Protein AF-A0A7Y2HMX4-F1 (afdb_monomer_lite)

Structure (mmCIF, N/CA/C/O backbone):
data_AF-A0A7Y2HMX4-F1
#
_entry.id   AF-A0A7Y2HMX4-F1
#
loop_
_atom_site.group_PDB
_atom_site.id
_atom_site.type_symbol
_atom_site.label_atom_id
_atom_site.label_alt_id
_atom_site.label_comp_id
_atom_site.label_asym_id
_atom_site.label_entity_id
_atom_site.label_seq_id
_atom_site.pdbx_PDB_ins_code
_atom_site.Cartn_x
_atom_site.Cartn_y
_atom_site.Cartn_z
_atom_site.occupancy
_atom_site.B_iso_or_equiv
_atom_site.auth_seq_id
_atom_site.auth_comp_id
_atom_site.auth_asym_id
_atom_site.auth_atom_id
_atom_site.pdbx_PDB_model_num
ATOM 1 N N . GLY A 1 1 ? 20.152 9.746 19.770 1.00 46.03 1 GLY A N 1
ATOM 2 C CA . GLY A 1 1 ? 19.281 8.675 19.262 1.00 46.03 1 GLY A CA 1
ATOM 3 C C . GLY A 1 1 ? 19.264 8.779 17.762 1.00 46.03 1 GLY A C 1
ATOM 4 O O . GLY A 1 1 ? 18.713 9.744 17.255 1.00 46.03 1 GLY A O 1
ATOM 5 N N . GLN A 1 2 ? 19.972 7.892 17.069 1.00 39.41 2 GLN A N 1
ATOM 6 C CA . GLN A 1 2 ? 19.982 7.895 15.609 1.00 39.41 2 GLN A CA 1
ATOM 7 C C . GLN A 1 2 ? 18.633 7.378 15.112 1.00 39.41 2 GLN A C 1
ATOM 9 O O . GLN A 1 2 ? 18.209 6.291 15.498 1.00 39.41 2 GLN A O 1
ATOM 14 N N . VAL A 1 3 ? 17.958 8.176 14.288 1.00 50.69 3 VAL A N 1
ATOM 15 C CA . VAL A 1 3 ? 16.824 7.715 13.486 1.00 50.69 3 VAL A CA 1
ATOM 16 C C . VAL A 1 3 ? 17.406 6.719 12.487 1.00 50.69 3 VAL A C 1
ATOM 18 O O . VAL A 1 3 ? 18.310 7.077 11.731 1.00 50.69 3 VAL A O 1
ATOM 21 N N . ALA A 1 4 ? 16.974 5.458 12.546 1.00 55.00 4 ALA A N 1
ATOM 22 C CA . ALA A 1 4 ? 17.365 4.476 11.543 1.00 55.00 4 ALA A CA 1
ATOM 23 C C . ALA A 1 4 ? 16.923 4.995 10.164 1.00 55.00 4 ALA A C 1
ATOM 25 O O . ALA A 1 4 ? 15.804 5.508 10.061 1.00 55.00 4 ALA A O 1
ATOM 26 N N . PRO A 1 5 ? 17.774 4.920 9.127 1.00 55.16 5 PRO A N 1
ATOM 27 C CA . PRO A 1 5 ? 17.355 5.302 7.790 1.00 55.16 5 PRO A CA 1
ATOM 28 C C . PRO A 1 5 ? 16.135 4.463 7.403 1.00 55.16 5 PRO A C 1
ATOM 30 O O . PRO A 1 5 ? 16.139 3.242 7.579 1.00 55.16 5 PRO A O 1
ATOM 33 N N . ALA A 1 6 ? 15.079 5.134 6.938 1.00 61.72 6 ALA A N 1
ATOM 34 C CA . ALA A 1 6 ? 13.996 4.450 6.254 1.00 61.72 6 ALA A CA 1
ATOM 35 C C . ALA A 1 6 ? 14.587 3.760 5.012 1.00 61.72 6 ALA A C 1
ATOM 37 O O . ALA A 1 6 ? 15.599 4.209 4.467 1.00 61.72 6 ALA A O 1
ATOM 38 N N . HIS A 1 7 ? 14.018 2.616 4.648 1.00 73.75 7 HIS A N 1
ATOM 39 C CA . HIS A 1 7 ? 14.280 1.985 3.365 1.00 73.75 7 HIS A CA 1
ATOM 40 C C . HIS A 1 7 ? 12.947 1.481 2.829 1.00 73.75 7 HIS A C 1
ATOM 42 O O . HIS A 1 7 ? 12.283 0.672 3.483 1.00 73.75 7 HIS A O 1
ATOM 48 N N . SER A 1 8 ? 12.575 1.940 1.639 1.00 77.69 8 SER A N 1
ATOM 49 C CA . SER A 1 8 ? 11.427 1.438 0.887 1.00 77.69 8 SER A CA 1
ATOM 50 C C . SER A 1 8 ? 11.775 1.330 -0.595 1.00 77.69 8 SER A C 1
ATOM 52 O O . SER A 1 8 ? 12.491 2.170 -1.141 1.00 77.69 8 SER A O 1
ATOM 54 N N . VAL A 1 9 ? 11.217 0.323 -1.272 1.00 77.81 9 VAL A N 1
ATOM 55 C CA . VAL A 1 9 ? 11.253 0.219 -2.742 1.00 77.81 9 VAL A CA 1
ATOM 56 C C . VAL A 1 9 ? 10.538 1.401 -3.415 1.00 77.81 9 VAL A C 1
ATOM 58 O O . VAL A 1 9 ? 10.828 1.745 -4.559 1.00 77.81 9 VAL A O 1
ATOM 61 N N . SER A 1 10 ? 9.612 2.049 -2.703 1.00 71.38 10 SER A N 1
ATOM 62 C CA . SER A 1 10 ? 8.938 3.273 -3.127 1.00 71.38 10 SER A CA 1
ATOM 63 C C . SER A 1 10 ? 9.675 4.486 -2.567 1.00 71.38 10 SER A C 1
ATOM 65 O O . SER A 1 10 ? 9.626 4.767 -1.371 1.00 71.38 10 SER A O 1
ATOM 67 N N . ALA A 1 11 ? 10.312 5.256 -3.450 1.00 73.56 11 ALA A N 1
ATOM 68 C CA . ALA A 1 11 ? 11.020 6.471 -3.052 1.00 73.56 11 ALA A CA 1
ATOM 69 C C . ALA A 1 11 ? 10.094 7.502 -2.375 1.00 73.56 11 ALA A C 1
ATOM 71 O O . ALA A 1 11 ? 10.541 8.247 -1.507 1.00 73.56 11 ALA A O 1
ATOM 72 N N . GLY A 1 12 ? 8.804 7.542 -2.734 1.00 71.94 12 GLY A N 1
ATOM 73 C CA . GLY A 1 12 ? 7.817 8.422 -2.107 1.00 71.94 12 GLY A CA 1
ATOM 74 C C . GLY A 1 12 ? 7.418 8.026 -0.683 1.00 71.94 12 GLY A C 1
ATOM 75 O O . GLY A 1 12 ? 6.851 8.857 0.026 1.00 71.94 12 GLY A O 1
ATOM 76 N N . LEU A 1 13 ? 7.719 6.798 -0.248 1.00 77.38 13 LEU A N 1
ATOM 77 C CA . LEU A 1 13 ? 7.487 6.314 1.119 1.00 77.38 13 LEU A CA 1
ATOM 78 C C . LEU A 1 13 ? 8.782 6.154 1.925 1.00 77.38 13 LEU A C 1
ATOM 80 O O . LEU A 1 13 ? 8.726 5.814 3.107 1.00 77.38 13 LEU A O 1
ATOM 84 N N . ASP A 1 14 ? 9.936 6.446 1.324 1.00 81.56 14 ASP A N 1
ATOM 85 C CA . ASP A 1 14 ? 11.248 6.381 1.965 1.00 81.56 14 ASP A CA 1
ATOM 86 C C . ASP A 1 14 ? 11.526 7.622 2.837 1.00 81.56 14 ASP A C 1
ATOM 88 O O . ASP A 1 14 ? 12.493 8.366 2.661 1.00 81.56 14 A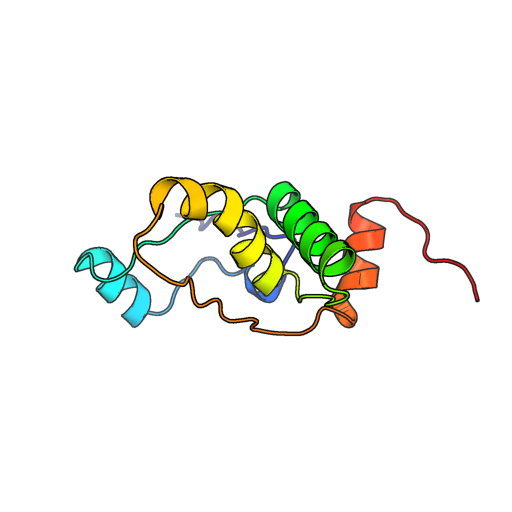SP A O 1
ATOM 92 N N . TYR A 1 15 ? 10.607 7.901 3.764 1.00 78.88 15 TYR A N 1
ATOM 93 C CA . TYR A 1 15 ? 10.660 9.050 4.659 1.00 78.88 15 TYR A CA 1
ATOM 94 C C . TYR A 1 15 ? 10.346 8.617 6.100 1.00 78.88 15 TYR A C 1
ATOM 96 O O . TYR A 1 15 ? 9.305 8.011 6.346 1.00 78.88 15 TYR A O 1
ATOM 104 N N . PRO A 1 16 ? 11.204 8.938 7.090 1.00 78.56 16 PRO A N 1
ATOM 105 C CA . PRO A 1 16 ? 11.048 8.435 8.457 1.00 78.56 16 PRO A CA 1
ATOM 106 C C . PRO A 1 16 ? 9.929 9.127 9.260 1.00 78.56 16 PRO A C 1
ATOM 108 O O . PRO A 1 16 ? 9.698 8.767 10.413 1.00 78.56 16 PRO A O 1
ATOM 111 N N . GLY A 1 17 ? 9.272 10.147 8.699 1.00 86.25 17 GLY A N 1
ATOM 112 C CA . GLY A 1 17 ? 8.233 10.931 9.369 1.00 86.25 17 GLY A CA 1
ATOM 113 C C . GLY A 1 17 ? 6.837 10.749 8.771 1.00 86.25 17 GLY A C 1
ATOM 114 O O . GLY A 1 17 ? 6.652 10.191 7.697 1.00 86.25 17 GLY A O 1
ATOM 115 N N . VAL A 1 18 ? 5.832 11.282 9.463 1.00 90.81 18 VAL A N 1
ATOM 116 C CA . VAL A 1 18 ? 4.451 11.384 8.977 1.00 90.81 18 VAL A CA 1
ATOM 117 C C . VAL A 1 18 ? 3.889 12.745 9.389 1.00 90.81 18 VAL A C 1
ATOM 119 O O . VAL A 1 18 ? 4.300 13.299 10.410 1.00 90.81 18 VAL A O 1
ATOM 122 N N . GLY A 1 19 ? 2.981 13.318 8.596 1.00 93.94 19 GLY A N 1
ATOM 123 C CA . GLY A 1 19 ? 2.380 14.618 8.907 1.00 93.94 19 GLY A CA 1
ATOM 124 C C . GLY A 1 19 ? 1.665 14.628 10.272 1.00 93.94 19 GLY A C 1
ATOM 125 O O . GLY A 1 19 ? 1.089 13.611 10.669 1.00 93.94 19 GLY A O 1
ATOM 126 N N . PRO A 1 20 ? 1.648 15.763 10.997 1.00 94.56 20 PRO A N 1
ATOM 127 C CA . PRO A 1 20 ? 1.083 15.838 12.349 1.00 94.56 20 PRO A CA 1
ATOM 128 C C . PRO A 1 20 ? -0.412 15.491 12.400 1.00 94.56 20 PRO A C 1
ATOM 130 O O . PRO A 1 20 ? -0.869 14.877 13.362 1.00 94.56 20 PRO A O 1
ATOM 133 N N . GLU A 1 21 ? -1.166 15.808 11.345 1.00 97.31 21 GLU A N 1
ATOM 134 C CA . GLU A 1 21 ? -2.578 15.435 11.229 1.00 97.31 21 GLU A CA 1
ATOM 135 C C . GLU A 1 21 ? -2.771 13.911 11.210 1.00 97.31 21 GLU A C 1
ATOM 137 O O . GLU A 1 21 ? -3.643 13.385 11.899 1.00 97.31 21 GLU A O 1
ATOM 142 N N . HIS A 1 22 ? -1.901 13.172 10.516 1.00 96.12 22 HIS A N 1
ATOM 143 C CA . HIS A 1 22 ? -1.942 11.711 10.516 1.00 96.12 22 HIS A CA 1
ATOM 144 C C . HIS A 1 22 ? -1.642 11.122 11.900 1.00 96.12 22 HIS A C 1
ATOM 146 O O . HIS A 1 22 ? -2.319 10.179 12.319 1.00 96.12 22 HIS A O 1
ATOM 152 N N . SER A 1 23 ? -0.682 11.704 12.630 1.00 94.50 23 SER A N 1
ATOM 153 C CA . SER A 1 23 ? -0.396 11.313 14.018 1.00 94.50 23 SER A CA 1
ATOM 154 C C . SER A 1 23 ? -1.623 11.513 14.905 1.00 94.50 23 SER A C 1
ATOM 156 O O . SER A 1 23 ? -2.033 10.593 15.607 1.00 94.50 23 SER A O 1
ATOM 158 N N . TYR A 1 24 ? -2.274 12.673 14.807 1.00 97.19 24 TYR A N 1
ATOM 159 C CA . TYR A 1 24 ? -3.495 12.954 15.559 1.00 97.19 24 TYR A CA 1
ATOM 160 C C . TYR A 1 24 ? -4.641 11.985 15.212 1.00 97.19 24 TYR A C 1
ATOM 162 O O . TYR A 1 24 ? -5.320 11.463 16.101 1.00 97.19 24 TYR A O 1
ATOM 170 N N . LEU A 1 25 ? -4.850 11.687 13.926 1.00 97.94 25 LEU A N 1
ATOM 171 C CA . LEU A 1 25 ? -5.875 10.733 13.484 1.00 97.94 25 LEU A CA 1
ATOM 172 C C . LEU A 1 25 ? -5.596 9.304 13.969 1.00 97.94 25 LEU A C 1
ATOM 174 O O . LEU A 1 25 ? -6.538 8.561 14.244 1.00 97.94 25 LEU A O 1
ATOM 178 N N . LYS A 1 26 ? -4.320 8.923 14.097 1.00 96.25 26 LYS A N 1
ATOM 179 C CA . LYS A 1 26 ? -3.919 7.649 14.699 1.00 96.25 26 LYS A CA 1
ATOM 180 C C . LYS A 1 26 ? -4.254 7.621 16.187 1.00 96.25 26 LYS A C 1
ATOM 182 O O . LYS A 1 26 ? -4.896 6.684 16.650 1.00 96.25 26 LYS A O 1
ATOM 187 N N . ASP A 1 27 ? -3.831 8.646 16.920 1.00 96.69 27 ASP A N 1
ATOM 188 C CA . ASP A 1 27 ? -3.935 8.682 18.381 1.00 96.69 27 ASP A CA 1
ATOM 189 C C . ASP A 1 27 ? -5.390 8.829 18.855 1.00 96.69 27 ASP A C 1
ATOM 191 O O . ASP A 1 27 ? -5.769 8.276 19.883 1.00 96.69 27 ASP A O 1
ATOM 195 N N . SER A 1 28 ? -6.238 9.492 18.063 1.00 98.00 28 SER A N 1
ATOM 196 C CA . SER A 1 28 ? -7.692 9.555 18.285 1.00 98.00 28 SER A CA 1
ATOM 197 C C . SER A 1 28 ? -8.449 8.282 17.877 1.00 98.00 28 SER A C 1
ATOM 199 O O . SER A 1 28 ? -9.653 8.188 18.112 1.00 98.00 28 SER A O 1
ATOM 201 N N . GLY A 1 29 ? -7.786 7.313 17.235 1.00 97.31 29 GLY A N 1
ATOM 202 C CA . GLY A 1 29 ? -8.416 6.096 16.711 1.00 97.31 29 GLY A CA 1
ATOM 203 C C . GLY A 1 29 ? -9.272 6.313 15.457 1.00 97.31 29 GLY A C 1
ATOM 204 O O . GLY A 1 29 ? -9.996 5.409 15.040 1.00 97.31 29 GLY A O 1
ATOM 205 N N . ARG A 1 30 ? -9.207 7.499 14.838 1.00 97.75 30 ARG A N 1
ATOM 206 C CA . ARG A 1 30 ? -9.996 7.850 13.647 1.00 97.75 30 ARG A CA 1
ATOM 207 C C . ARG A 1 30 ? -9.444 7.232 12.361 1.00 97.75 30 ARG A C 1
ATOM 209 O O . ARG A 1 30 ? -10.217 7.010 11.431 1.00 97.75 30 ARG A O 1
ATOM 216 N N . ALA A 1 31 ? -8.143 6.951 12.308 1.00 96.81 31 ALA A N 1
ATOM 217 C CA . ALA A 1 31 ? -7.487 6.272 11.195 1.00 96.81 31 ALA A CA 1
ATOM 218 C C . ALA A 1 31 ? -6.597 5.125 11.692 1.00 96.81 31 ALA A C 1
ATOM 220 O O . ALA A 1 31 ? -5.917 5.239 12.711 1.00 96.81 31 ALA A O 1
ATOM 221 N N . THR A 1 32 ? -6.586 4.018 10.948 1.00 94.56 32 THR A N 1
ATOM 222 C CA . THR A 1 32 ? -5.675 2.889 11.181 1.00 94.56 32 THR A CA 1
ATOM 223 C C . THR A 1 32 ? -4.549 2.931 10.160 1.00 94.56 32 THR A C 1
ATOM 225 O O . THR A 1 32 ? -4.793 3.129 8.973 1.00 94.56 32 THR A O 1
ATOM 228 N N . TYR A 1 33 ? -3.324 2.721 10.630 1.00 94.44 33 TYR A N 1
ATOM 229 C CA . TYR A 1 33 ? -2.121 2.709 9.807 1.00 94.44 33 TYR A CA 1
ATOM 230 C C . TYR A 1 33 ? -1.565 1.291 9.776 1.00 94.44 33 TYR A C 1
ATOM 232 O O . TYR A 1 33 ? -1.485 0.632 10.814 1.00 94.44 33 TYR A O 1
ATOM 240 N N . ALA A 1 34 ? -1.198 0.828 8.588 1.00 93.38 34 ALA A N 1
ATOM 241 C CA . ALA A 1 34 ? -0.618 -0.485 8.363 1.00 93.38 34 ALA A CA 1
ATOM 242 C C . ALA A 1 34 ? 0.680 -0.348 7.571 1.00 93.38 34 ALA A C 1
ATOM 244 O O . ALA A 1 34 ? 0.852 0.606 6.813 1.00 93.38 34 ALA A O 1
ATOM 245 N N . SER A 1 35 ? 1.579 -1.309 7.753 1.00 92.12 35 SER A N 1
ATOM 246 C CA . SER A 1 35 ? 2.794 -1.441 6.960 1.00 92.12 35 SER A CA 1
ATOM 247 C C . SER A 1 35 ? 2.637 -2.555 5.934 1.00 92.12 35 SER A C 1
ATOM 249 O O . SER A 1 35 ? 1.899 -3.520 6.140 1.00 92.12 35 SER A O 1
ATOM 251 N N . VAL A 1 36 ? 3.351 -2.397 4.828 1.00 94.31 36 VAL A N 1
ATOM 252 C CA . VAL A 1 36 ? 3.469 -3.368 3.743 1.00 94.31 36 VAL A CA 1
ATOM 253 C C . VAL A 1 36 ? 4.949 -3.453 3.398 1.00 94.31 36 VAL A C 1
ATOM 255 O O . VAL A 1 36 ? 5.643 -2.438 3.403 1.00 94.31 36 VAL A O 1
ATOM 258 N N . THR A 1 37 ? 5.437 -4.662 3.161 1.00 94.12 37 THR A N 1
ATOM 259 C CA . THR A 1 37 ? 6.828 -4.921 2.777 1.00 94.12 37 THR A CA 1
ATOM 260 C C . THR A 1 37 ? 7.054 -4.680 1.284 1.00 94.12 37 THR A C 1
ATOM 262 O O . THR A 1 37 ? 6.123 -4.756 0.482 1.00 94.12 37 THR A O 1
ATOM 265 N N . ASP A 1 38 ? 8.307 -4.459 0.881 1.00 93.25 38 ASP A N 1
ATOM 266 C CA . ASP A 1 38 ? 8.664 -4.250 -0.529 1.00 93.25 38 ASP A CA 1
ATOM 267 C C . ASP A 1 38 ? 8.194 -5.405 -1.436 1.00 93.25 38 ASP A C 1
ATOM 269 O O . ASP A 1 38 ? 7.696 -5.178 -2.538 1.00 93.25 38 ASP A O 1
ATOM 273 N N . SER A 1 39 ? 8.293 -6.655 -0.970 1.00 93.50 39 SER A N 1
ATOM 274 C CA . SER A 1 39 ? 7.854 -7.834 -1.729 1.00 93.50 39 SER A CA 1
ATOM 275 C C . SER A 1 39 ? 6.334 -7.887 -1.908 1.00 93.50 39 SER A C 1
ATOM 277 O O . SER A 1 39 ? 5.848 -8.238 -2.986 1.00 93.50 39 SER A O 1
ATOM 279 N N . GLU A 1 40 ? 5.573 -7.505 -0.884 1.00 95.88 40 GLU A N 1
ATOM 280 C CA . GLU A 1 40 ? 4.117 -7.389 -0.964 1.00 95.88 40 GLU A CA 1
ATOM 281 C C . GLU A 1 40 ? 3.707 -6.254 -1.907 1.00 95.88 40 GLU A C 1
ATOM 283 O O . GLU A 1 40 ? 2.813 -6.444 -2.734 1.00 95.88 40 GLU A O 1
ATOM 288 N N . ALA A 1 41 ? 4.387 -5.106 -1.847 1.00 96.00 41 ALA A N 1
ATOM 289 C CA . ALA A 1 41 ? 4.150 -3.991 -2.759 1.00 96.00 41 ALA A CA 1
ATOM 290 C C . ALA A 1 41 ? 4.412 -4.393 -4.220 1.00 96.00 41 ALA A C 1
ATOM 292 O O . ALA A 1 41 ? 3.573 -4.139 -5.084 1.00 96.00 41 ALA A O 1
ATOM 293 N N . LEU A 1 42 ? 5.511 -5.101 -4.504 1.00 96.00 42 LEU A N 1
ATOM 294 C CA . LEU A 1 42 ? 5.791 -5.649 -5.838 1.00 96.00 42 LEU A CA 1
ATOM 295 C C . LEU A 1 42 ? 4.695 -6.624 -6.296 1.00 96.00 42 LEU A C 1
ATOM 297 O O . LEU A 1 42 ? 4.236 -6.557 -7.439 1.00 96.00 42 LEU A O 1
ATOM 301 N N . ALA A 1 43 ? 4.208 -7.494 -5.406 1.00 96.12 43 ALA A N 1
ATOM 302 C CA . ALA A 1 43 ? 3.083 -8.373 -5.718 1.00 96.12 43 ALA A CA 1
ATOM 303 C C . ALA A 1 43 ? 1.804 -7.576 -6.041 1.00 96.12 43 ALA A C 1
ATOM 305 O O . ALA A 1 43 ? 1.095 -7.911 -6.995 1.00 96.12 43 ALA A O 1
ATOM 306 N N . GLY A 1 44 ? 1.533 -6.494 -5.303 1.00 96.69 44 GLY A N 1
ATOM 307 C CA . GLY A 1 44 ? 0.433 -5.562 -5.566 1.00 96.69 44 GLY A CA 1
ATOM 308 C C . GLY A 1 44 ? 0.552 -4.866 -6.926 1.00 96.69 44 GLY A C 1
ATOM 309 O O . GLY A 1 44 ? -0.426 -4.817 -7.676 1.00 96.69 44 GLY A O 1
ATOM 310 N N . PHE A 1 45 ? 1.757 -4.413 -7.282 1.00 96.75 45 PHE A N 1
ATOM 311 C CA . PHE A 1 45 ? 2.067 -3.797 -8.575 1.00 96.75 45 PHE A CA 1
ATOM 312 C C . PHE A 1 45 ? 1.729 -4.742 -9.734 1.00 96.75 45 PHE A C 1
ATOM 314 O O . PHE A 1 45 ? 0.979 -4.379 -10.647 1.00 96.75 45 PHE A O 1
ATOM 321 N N . HIS A 1 46 ? 2.224 -5.984 -9.675 1.00 96.69 46 HIS A N 1
ATOM 322 C CA . HIS A 1 46 ? 1.949 -6.995 -10.702 1.00 96.69 46 HIS A CA 1
ATOM 323 C C . HIS A 1 46 ? 0.478 -7.382 -10.752 1.00 96.69 46 HIS A C 1
ATOM 325 O O . HIS A 1 46 ? -0.056 -7.587 -11.841 1.00 96.69 46 HIS A O 1
ATOM 331 N N . ARG A 1 47 ? -0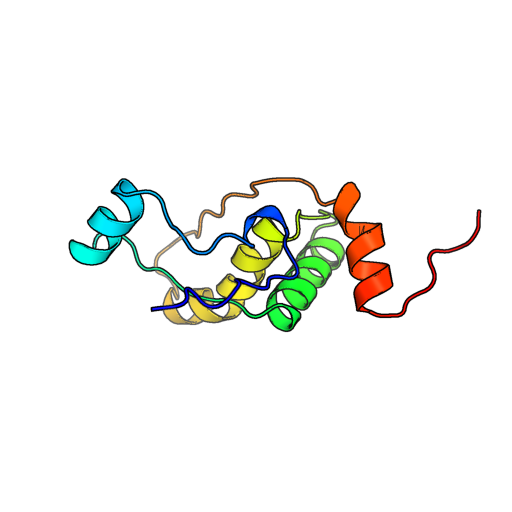.182 -7.493 -9.596 1.00 96.94 47 ARG A N 1
ATOM 332 C CA . ARG A 1 47 ? -1.592 -7.880 -9.521 1.00 96.94 47 ARG A CA 1
ATOM 333 C C . ARG A 1 47 ? -2.476 -6.881 -10.253 1.00 96.94 47 ARG A C 1
ATOM 335 O O . ARG A 1 47 ? -3.231 -7.293 -11.128 1.00 96.94 47 ARG A O 1
ATOM 342 N N . LEU A 1 48 ? -2.354 -5.592 -9.937 1.00 97.50 48 LEU A N 1
ATOM 343 C CA . LEU A 1 48 ? -3.170 -4.562 -10.579 1.00 97.50 48 LEU A CA 1
ATOM 344 C C . LEU A 1 48 ? -2.855 -4.446 -12.079 1.00 97.50 48 LEU A C 1
ATOM 346 O O . LEU A 1 48 ? -3.771 -4.395 -12.897 1.00 97.50 48 LEU A O 1
ATOM 350 N N . SER A 1 49 ? -1.572 -4.526 -12.445 1.00 97.12 49 SER A N 1
ATOM 351 C CA . SER A 1 49 ? -1.141 -4.461 -13.847 1.00 97.12 49 SER A CA 1
ATOM 352 C C . SER A 1 49 ? -1.689 -5.611 -14.690 1.00 97.12 49 SER A C 1
ATOM 354 O O . SER A 1 49 ? -2.095 -5.401 -15.828 1.00 97.12 49 SER A O 1
ATOM 356 N N . ARG A 1 50 ? -1.707 -6.836 -14.153 1.00 97.25 50 ARG A N 1
ATOM 357 C CA . ARG A 1 50 ? -2.134 -8.027 -14.905 1.00 97.25 50 ARG A CA 1
ATOM 358 C C . ARG A 1 50 ? -3.644 -8.200 -14.955 1.00 97.25 50 ARG A C 1
ATOM 360 O O . ARG A 1 50 ? -4.139 -8.708 -15.952 1.00 97.25 50 ARG A O 1
ATOM 367 N N . LEU A 1 51 ? -4.344 -7.848 -13.879 1.00 97.56 51 LEU A N 1
ATOM 368 C CA . LEU A 1 51 ? -5.790 -8.047 -13.794 1.00 97.56 51 LEU A CA 1
ATOM 369 C C . LEU A 1 51 ? -6.561 -6.910 -14.465 1.00 97.56 51 LEU A C 1
ATOM 371 O O . LEU A 1 51 ? -7.513 -7.180 -15.184 1.00 97.56 51 LEU A O 1
ATOM 375 N N . GLU A 1 52 ? -6.114 -5.666 -14.282 1.00 97.38 52 GLU A N 1
ATOM 376 C CA . GLU A 1 52 ? -6.869 -4.480 -14.709 1.00 97.38 52 GLU A CA 1
ATOM 377 C C . GLU A 1 52 ? -6.170 -3.682 -15.821 1.00 97.38 52 GLU A C 1
ATOM 379 O O . GLU A 1 52 ? -6.713 -2.697 -16.313 1.00 97.38 52 GLU A O 1
ATOM 384 N N . GLY A 1 53 ? -4.943 -4.052 -16.210 1.00 96.94 53 GLY A N 1
ATOM 385 C CA . GLY A 1 53 ? -4.166 -3.300 -17.204 1.00 96.94 53 GLY A CA 1
ATOM 386 C C . GLY A 1 53 ? -3.691 -1.925 -16.715 1.00 96.94 53 GLY A C 1
ATOM 387 O O . GLY A 1 53 ? -3.233 -1.109 -17.513 1.00 96.94 53 GLY A O 1
ATOM 388 N N . ILE A 1 54 ? -3.792 -1.654 -15.411 1.00 97.38 54 ILE A N 1
ATOM 389 C CA . ILE A 1 54 ? -3.376 -0.393 -14.791 1.00 97.38 54 ILE A CA 1
ATOM 390 C C . ILE A 1 54 ? -1.994 -0.592 -14.184 1.00 97.38 54 ILE A C 1
ATOM 392 O O . ILE A 1 54 ? -1.832 -1.428 -13.304 1.00 97.38 54 ILE A O 1
ATOM 396 N N . ILE A 1 55 ? -1.013 0.205 -14.607 1.00 96.75 55 ILE A N 1
ATOM 397 C CA . ILE A 1 55 ? 0.343 0.193 -14.045 1.00 96.75 55 ILE A CA 1
ATOM 398 C C . ILE A 1 55 ? 0.395 1.212 -12.891 1.00 96.75 55 ILE A C 1
ATOM 400 O O . ILE A 1 55 ? 0.457 2.416 -13.166 1.00 96.75 55 ILE A O 1
ATOM 404 N N . PRO A 1 56 ? 0.336 0.793 -11.609 1.00 97.38 56 PRO A N 1
ATOM 405 C CA . PRO A 1 56 ? 0.318 1.730 -10.488 1.00 97.38 56 PRO A CA 1
ATOM 406 C C . PRO A 1 56 ? 1.713 2.237 -10.147 1.00 97.38 56 PRO A C 1
ATOM 408 O O . PRO A 1 56 ? 2.695 1.526 -10.341 1.00 97.38 56 PRO A O 1
ATOM 411 N N . ALA A 1 57 ? 1.795 3.424 -9.550 1.00 96.44 57 ALA A N 1
ATOM 412 C CA . ALA A 1 57 ? 3.008 3.825 -8.844 1.00 96.44 57 ALA A CA 1
ATOM 413 C C . ALA A 1 57 ? 3.328 2.841 -7.700 1.00 96.44 57 ALA A C 1
ATOM 415 O O . ALA A 1 57 ? 2.410 2.227 -7.137 1.00 96.44 57 ALA A O 1
ATOM 416 N N . LEU A 1 58 ? 4.598 2.695 -7.312 1.00 95.19 58 LEU A N 1
ATOM 417 C CA . LEU A 1 58 ? 4.966 1.797 -6.204 1.00 95.19 58 LEU A CA 1
ATOM 418 C C . LEU A 1 58 ? 4.325 2.216 -4.871 1.00 95.19 58 LEU A C 1
ATOM 420 O O . LEU A 1 58 ? 3.938 1.350 -4.087 1.00 95.19 58 LEU A O 1
ATOM 424 N N . GLU A 1 59 ? 4.100 3.511 -4.643 1.00 94.88 59 GLU A N 1
ATOM 425 C CA . GLU A 1 59 ? 3.340 4.043 -3.501 1.00 94.88 59 GLU A CA 1
ATOM 426 C C . GLU A 1 59 ? 1.906 3.482 -3.493 1.00 94.88 59 GLU A C 1
ATOM 428 O O . GLU A 1 59 ? 1.402 3.009 -2.476 1.00 94.8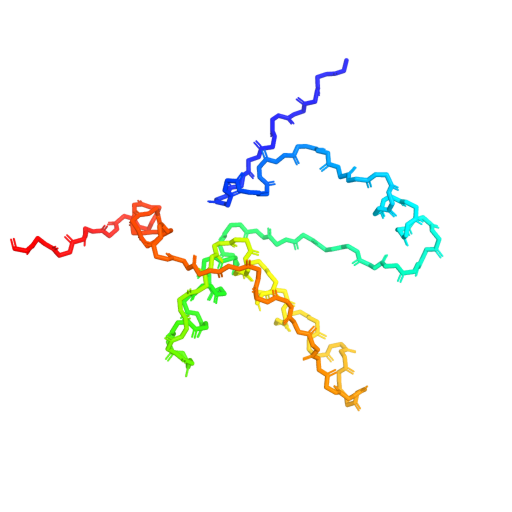8 59 GLU A O 1
ATOM 433 N N . THR A 1 60 ? 1.245 3.490 -4.656 1.00 96.19 60 THR A N 1
ATOM 434 C CA . THR A 1 60 ? -0.111 2.948 -4.831 1.00 96.19 60 THR A CA 1
ATOM 435 C C . THR A 1 60 ? -0.128 1.425 -4.669 1.00 96.19 60 THR A C 1
ATOM 437 O O . THR A 1 60 ? -1.072 0.861 -4.110 1.00 96.19 60 THR A O 1
ATOM 440 N N . ALA A 1 61 ? 0.928 0.744 -5.114 1.00 97.12 61 ALA A N 1
ATOM 441 C CA . ALA A 1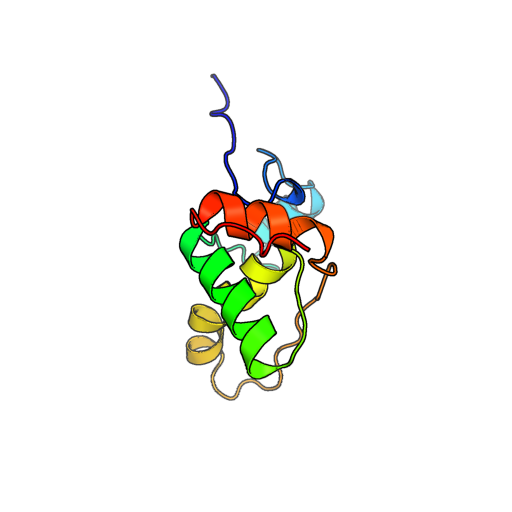 61 ? 1.051 -0.702 -5.006 1.00 97.12 61 ALA A CA 1
ATOM 442 C C . ALA A 1 61 ? 1.061 -1.194 -3.546 1.00 97.12 61 ALA A C 1
ATOM 444 O O . ALA A 1 61 ? 0.520 -2.267 -3.275 1.00 97.12 61 ALA A O 1
ATOM 445 N N . HIS A 1 62 ? 1.561 -0.389 -2.596 1.00 96.94 62 HIS A N 1
ATOM 446 C CA . HIS A 1 62 ? 1.453 -0.686 -1.161 1.00 96.94 62 HIS A CA 1
ATOM 447 C C . HIS A 1 62 ? -0.015 -0.772 -0.715 1.00 96.94 62 HIS A C 1
ATOM 449 O O . HIS A 1 62 ? -0.410 -1.724 -0.041 1.00 96.94 62 HIS A O 1
ATOM 455 N N . ALA A 1 63 ? -0.857 0.177 -1.136 1.00 96.50 63 ALA A N 1
ATOM 456 C CA . ALA A 1 63 ? -2.281 0.163 -0.800 1.00 96.50 63 ALA A CA 1
ATOM 457 C C . ALA A 1 63 ? -3.003 -1.047 -1.420 1.00 96.50 63 ALA A C 1
ATOM 459 O O . ALA A 1 63 ? -3.807 -1.697 -0.751 1.00 96.50 63 ALA A O 1
ATOM 460 N N . ILE A 1 64 ? -2.678 -1.395 -2.672 1.00 97.31 64 ILE A N 1
ATOM 461 C CA . ILE A 1 64 ? -3.229 -2.580 -3.351 1.00 97.31 64 ILE A CA 1
ATOM 462 C C . ILE A 1 64 ? -2.824 -3.870 -2.637 1.00 97.31 64 ILE A C 1
ATOM 464 O O . ILE A 1 64 ? -3.657 -4.754 -2.439 1.00 97.31 64 ILE A O 1
ATOM 468 N N . ALA A 1 65 ? -1.562 -3.987 -2.226 1.00 97.19 65 ALA A N 1
ATOM 469 C CA . ALA A 1 65 ? -1.079 -5.147 -1.492 1.00 97.19 65 ALA A CA 1
ATOM 470 C C . ALA A 1 65 ? -1.830 -5.320 -0.163 1.00 97.19 65 ALA A C 1
ATOM 472 O O . ALA A 1 65 ? -2.310 -6.417 0.143 1.00 97.19 65 ALA A O 1
ATOM 473 N N . TYR A 1 66 ? -2.034 -4.218 0.568 1.00 97.00 66 TYR A N 1
ATOM 474 C CA . TYR A 1 66 ? -2.761 -4.218 1.835 1.00 97.00 66 TYR A CA 1
ATOM 475 C C . TYR A 1 66 ? -4.214 -4.704 1.709 1.00 97.00 66 TYR A C 1
ATOM 477 O O . TYR A 1 66 ? -4.744 -5.299 2.653 1.00 97.00 66 TYR A O 1
ATOM 485 N N . LEU A 1 67 ? -4.858 -4.540 0.544 1.00 95.19 67 LEU A N 1
ATOM 486 C CA . LEU A 1 67 ? -6.220 -5.042 0.325 1.00 95.19 67 LEU A CA 1
ATOM 487 C C . LEU A 1 67 ? -6.344 -6.554 0.537 1.00 95.19 67 LEU A C 1
ATOM 489 O O . LEU A 1 67 ? -7.401 -7.005 0.971 1.00 95.19 67 LEU A O 1
ATOM 493 N N . SER A 1 68 ? -5.285 -7.336 0.306 1.00 91.50 68 SER A N 1
ATOM 494 C CA . SER A 1 68 ? -5.315 -8.787 0.558 1.00 91.50 68 SER A CA 1
ATOM 495 C C . SER A 1 68 ? -5.503 -9.114 2.047 1.00 91.50 68 SER A C 1
ATOM 497 O O . SER A 1 68 ? -6.092 -10.138 2.385 1.00 91.50 68 SER A O 1
ATOM 499 N N . THR A 1 69 ? -5.062 -8.218 2.933 1.00 92.25 69 THR A N 1
ATOM 500 C CA . THR A 1 69 ? -5.234 -8.322 4.389 1.00 92.25 69 THR A CA 1
ATOM 501 C C . THR A 1 69 ? -6.527 -7.654 4.855 1.00 92.25 69 THR A C 1
ATOM 503 O O . THR A 1 69 ? -7.194 -8.160 5.762 1.00 92.25 69 THR A O 1
ATOM 506 N N . LEU A 1 70 ? -6.888 -6.516 4.252 1.00 93.81 70 LEU A N 1
ATOM 507 C CA . LEU A 1 70 ? -8.059 -5.729 4.637 1.00 93.81 70 LEU A CA 1
ATOM 508 C C . LEU A 1 70 ? -9.373 -6.368 4.177 1.00 93.81 70 LEU A C 1
ATOM 510 O O . LEU A 1 70 ? -10.303 -6.456 4.973 1.00 93.81 70 LEU A O 1
ATOM 514 N N . ALA A 1 71 ? -9.465 -6.825 2.925 1.00 92.75 71 ALA A N 1
ATOM 515 C CA . ALA A 1 71 ? -10.727 -7.268 2.331 1.00 92.75 71 ALA A CA 1
ATOM 516 C C . ALA A 1 71 ? -11.397 -8.431 3.093 1.00 92.75 71 ALA A C 1
ATOM 518 O O . ALA A 1 71 ? -12.590 -8.317 3.377 1.00 92.75 71 ALA A O 1
ATOM 519 N N . PRO A 1 72 ? -10.679 -9.486 3.542 1.00 93.44 72 PRO A N 1
ATOM 520 C CA . PRO A 1 72 ? -11.294 -10.543 4.351 1.00 93.44 72 PRO A CA 1
ATOM 521 C C . PRO A 1 72 ? -11.841 -10.042 5.695 1.00 93.44 72 PRO A C 1
ATOM 523 O O . PRO A 1 72 ? -12.828 -10.567 6.198 1.00 93.44 72 PRO A O 1
ATOM 526 N N . ARG A 1 73 ? -11.207 -9.019 6.285 1.00 93.19 73 ARG A N 1
ATOM 527 C CA . ARG A 1 73 ? -11.639 -8.404 7.555 1.00 93.19 73 ARG A CA 1
ATOM 528 C C . ARG A 1 73 ? -12.801 -7.433 7.359 1.00 93.19 73 ARG A C 1
ATOM 530 O O . ARG A 1 73 ? -13.610 -7.248 8.268 1.00 93.19 73 ARG A O 1
ATOM 537 N N . HIS A 1 74 ? -12.856 -6.797 6.192 1.00 93.25 74 HIS A N 1
ATOM 538 C CA . HIS A 1 74 ? -13.936 -5.900 5.801 1.00 93.25 74 HIS A CA 1
ATOM 539 C C . HIS A 1 74 ? -15.229 -6.676 5.543 1.00 93.25 74 HIS A C 1
ATOM 541 O O . HIS A 1 74 ? -16.290 -6.225 5.968 1.00 93.25 74 HIS A O 1
ATOM 547 N N . GLY A 1 75 ? -15.140 -7.867 4.937 1.00 91.25 75 GLY A N 1
ATOM 548 C CA . GLY A 1 75 ? -16.301 -8.703 4.627 1.00 91.25 75 GLY A CA 1
ATOM 549 C C . GLY A 1 75 ? -17.340 -7.927 3.814 1.00 91.25 75 GLY A C 1
ATOM 550 O O . GLY A 1 75 ? -16.985 -7.173 2.909 1.00 91.25 75 GLY A O 1
ATOM 551 N N . ASP A 1 76 ? -18.610 -8.034 4.202 1.00 90.00 76 ASP A N 1
ATOM 552 C CA . ASP A 1 76 ? -19.736 -7.429 3.474 1.00 90.00 76 ASP A CA 1
ATOM 553 C C . ASP A 1 76 ? -20.096 -6.008 3.954 1.00 90.00 76 ASP A C 1
ATOM 555 O O . ASP A 1 76 ? -21.224 -5.543 3.789 1.00 90.00 76 ASP A O 1
ATOM 559 N N . ARG A 1 77 ? -19.147 -5.271 4.547 1.00 93.44 77 ARG A N 1
ATOM 560 C CA . ARG A 1 77 ? -19.367 -3.902 5.068 1.00 93.44 77 ARG A CA 1
ATOM 561 C C . ARG A 1 77 ? -19.527 -2.826 3.978 1.00 93.44 77 ARG A C 1
ATOM 563 O O . ARG A 1 77 ? -19.523 -1.638 4.293 1.00 93.44 77 ARG A O 1
ATOM 570 N N . GLY A 1 78 ? -19.673 -3.222 2.715 1.00 94.50 78 GLY A N 1
ATOM 571 C CA . GLY A 1 78 ? -19.855 -2.330 1.568 1.00 94.50 78 GLY A CA 1
ATOM 572 C C . GLY A 1 78 ? -18.579 -2.112 0.745 1.00 94.50 78 GLY A C 1
ATOM 573 O O . GLY A 1 78 ? -17.578 -2.797 0.960 1.00 94.50 78 GLY A O 1
ATOM 574 N N . PRO A 1 79 ? -18.600 -1.177 -0.220 1.00 95.19 79 PRO A N 1
ATOM 575 C CA . PRO A 1 79 ? -17.486 -0.970 -1.140 1.00 95.19 79 PRO A CA 1
ATOM 576 C C . PRO A 1 79 ? -16.236 -0.428 -0.432 1.00 95.19 79 PRO A C 1
ATOM 578 O O . PRO A 1 79 ? -16.328 0.337 0.528 1.00 95.19 79 PRO A O 1
ATOM 581 N N . ILE A 1 80 ? -15.062 -0.790 -0.954 1.00 95.56 80 ILE A N 1
ATOM 582 C CA . ILE A 1 80 ? -13.770 -0.229 -0.545 1.00 95.56 80 ILE A CA 1
ATOM 583 C C . ILE A 1 80 ? -13.358 0.818 -1.581 1.00 95.56 80 ILE A C 1
ATOM 585 O O . ILE A 1 80 ? -13.216 0.501 -2.761 1.00 95.56 80 ILE A O 1
ATOM 589 N N . LEU A 1 81 ? -13.147 2.057 -1.136 1.00 95.69 81 LEU A N 1
ATOM 590 C CA . LEU A 1 81 ? -12.577 3.122 -1.958 1.00 95.69 81 LEU A CA 1
ATOM 591 C C . LEU A 1 81 ? -11.064 3.184 -1.731 1.00 95.69 81 LEU A C 1
ATOM 593 O O . LEU A 1 81 ? -10.614 3.334 -0.596 1.00 95.69 81 LEU A O 1
ATOM 597 N N . LEU A 1 82 ? -10.287 3.096 -2.810 1.00 96.12 82 LEU A N 1
ATOM 598 C CA . LEU A 1 82 ? -8.828 3.177 -2.777 1.00 96.12 82 LEU A CA 1
ATOM 599 C C . LEU A 1 82 ? -8.342 4.378 -3.590 1.00 96.12 82 LEU A C 1
ATOM 601 O O . LEU A 1 82 ? -8.788 4.604 -4.713 1.00 96.12 82 LEU A O 1
ATOM 605 N N . CYS A 1 83 ? -7.401 5.135 -3.026 1.00 96.56 83 CYS A N 1
ATOM 606 C CA . CYS A 1 83 ? -6.734 6.229 -3.724 1.00 96.56 83 CYS A CA 1
ATOM 607 C C . CYS A 1 83 ? -5.587 5.684 -4.589 1.00 96.56 83 CYS A C 1
ATOM 609 O O . CYS A 1 83 ? -4.573 5.231 -4.058 1.00 96.56 83 CYS A O 1
ATOM 611 N N . LEU A 1 84 ? -5.743 5.731 -5.915 1.00 96.25 84 LEU A N 1
ATOM 612 C CA . LEU A 1 84 ? -4.654 5.498 -6.869 1.00 96.25 84 LEU A CA 1
ATOM 613 C C . LEU A 1 84 ? -3.846 6.796 -6.994 1.00 96.25 84 LEU A C 1
ATOM 615 O O . LEU A 1 84 ? -4.148 7.650 -7.826 1.00 96.25 84 LEU A O 1
ATOM 619 N N . SER A 1 85 ? -2.856 6.973 -6.120 1.00 95.38 85 SER A N 1
ATOM 620 C CA . SER A 1 85 ? -2.102 8.226 -5.988 1.00 95.38 85 SER A CA 1
ATOM 621 C C . SER A 1 85 ? -1.257 8.577 -7.216 1.00 95.38 85 SER A C 1
ATOM 623 O O . SER A 1 85 ? -0.931 9.747 -7.414 1.00 95.38 85 SER A O 1
ATOM 625 N N . GLY A 1 86 ? -0.912 7.596 -8.054 1.00 94.81 86 GLY A N 1
ATOM 626 C CA . GLY A 1 86 ? -0.127 7.836 -9.258 1.00 94.81 86 GLY A CA 1
ATOM 627 C C . GLY A 1 86 ? -0.010 6.632 -10.189 1.00 94.81 86 GLY A C 1
ATOM 628 O O . GLY A 1 86 ? -0.345 5.498 -9.842 1.00 94.81 86 GLY A O 1
ATOM 629 N N . ARG A 1 87 ? 0.501 6.907 -11.393 1.00 95.06 87 ARG A 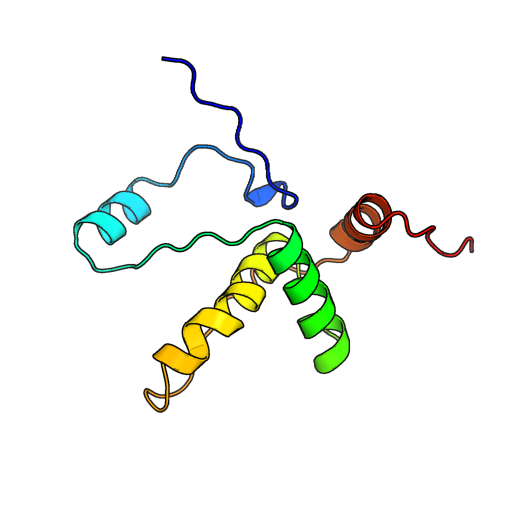N 1
ATOM 630 C CA . ARG A 1 87 ? 0.843 5.913 -12.423 1.00 95.06 87 ARG A CA 1
ATOM 631 C C . ARG A 1 87 ? 2.310 5.490 -12.323 1.00 95.06 87 ARG A C 1
ATOM 633 O O . ARG A 1 87 ? 3.159 6.313 -11.987 1.00 95.06 87 ARG A O 1
ATOM 640 N N . GLY A 1 88 ? 2.596 4.238 -12.666 1.00 93.06 88 GLY A N 1
ATOM 641 C CA . GLY A 1 88 ? 3.898 3.600 -12.461 1.00 93.06 88 GLY A CA 1
ATOM 642 C C . GLY A 1 88 ? 4.853 3.620 -13.646 1.00 93.06 88 GLY A C 1
ATOM 643 O O . GLY A 1 88 ? 5.809 2.854 -13.644 1.00 93.06 88 GLY A O 1
ATOM 644 N N . ASP A 1 89 ? 4.642 4.454 -14.670 1.00 90.19 89 ASP A N 1
ATOM 645 C CA . ASP A 1 89 ? 5.498 4.473 -15.870 1.00 90.19 89 ASP A CA 1
ATOM 646 C C . ASP A 1 89 ? 6.993 4.616 -15.544 1.00 90.19 89 ASP A C 1
ATOM 648 O O . ASP A 1 89 ? 7.842 3.996 -16.182 1.00 90.19 89 ASP A O 1
ATOM 652 N N . LYS A 1 90 ? 7.318 5.425 -14.529 1.00 83.06 90 LYS A N 1
ATOM 653 C CA . LYS A 1 90 ? 8.697 5.646 -14.067 1.00 83.06 90 LYS A CA 1
ATOM 654 C C . LYS A 1 90 ? 9.222 4.488 -13.213 1.00 83.06 90 LYS A C 1
ATOM 656 O O . LYS A 1 90 ? 10.432 4.279 -13.156 1.00 83.06 90 LYS A O 1
ATOM 661 N N . ASP A 1 91 ? 8.323 3.727 -12.598 1.00 88.00 91 ASP A N 1
ATOM 662 C CA . ASP A 1 91 ? 8.655 2.643 -11.678 1.00 88.00 91 ASP A CA 1
ATOM 663 C C . ASP A 1 91 ? 8.947 1.328 -12.399 1.00 88.00 91 ASP A C 1
ATOM 665 O O . ASP A 1 91 ? 9.669 0.496 -11.861 1.00 88.00 91 ASP A O 1
ATOM 669 N N . VAL A 1 92 ? 8.478 1.139 -13.640 1.00 89.88 92 VAL A N 1
ATOM 670 C CA . VAL A 1 92 ? 8.707 -0.099 -14.416 1.00 89.88 92 VAL A CA 1
ATOM 671 C C . VAL A 1 92 ? 10.195 -0.459 -14.498 1.00 89.88 92 VAL A C 1
ATOM 673 O O . VAL A 1 92 ? 10.569 -1.613 -14.287 1.00 89.88 92 VAL A O 1
ATOM 676 N N . ALA A 1 93 ? 11.061 0.522 -14.768 1.00 87.44 93 ALA A N 1
ATOM 677 C CA . ALA A 1 93 ? 12.504 0.294 -14.833 1.00 87.44 93 ALA A CA 1
ATOM 678 C C . ALA A 1 93 ? 13.096 -0.057 -13.459 1.00 87.44 93 ALA A C 1
ATOM 680 O O . ALA A 1 93 ? 13.998 -0.892 -13.364 1.00 87.44 93 ALA A O 1
ATOM 681 N N . HIS A 1 94 ? 12.578 0.558 -12.393 1.00 87.69 94 HIS A N 1
ATOM 682 C CA . HIS A 1 94 ? 12.995 0.263 -11.028 1.00 87.69 94 HIS A CA 1
ATOM 683 C C . HIS A 1 94 ? 12.583 -1.158 -10.623 1.00 87.69 94 HIS A C 1
ATOM 685 O O . HIS A 1 94 ? 13.435 -1.926 -10.185 1.00 87.69 94 HIS A O 1
ATOM 691 N N . VAL A 1 95 ? 11.322 -1.533 -10.859 1.00 89.88 95 VAL A N 1
ATOM 692 C CA . VAL A 1 95 ? 10.780 -2.879 -10.620 1.00 89.88 95 VAL A CA 1
ATOM 693 C C . VAL A 1 95 ? 11.580 -3.931 -11.382 1.00 89.88 95 VAL A C 1
ATOM 695 O O . VAL A 1 95 ? 12.039 -4.899 -10.781 1.00 89.88 95 VAL A O 1
ATOM 698 N N . ALA A 1 96 ? 11.826 -3.725 -12.681 1.00 89.12 96 ALA A N 1
ATOM 699 C CA . ALA A 1 96 ? 12.618 -4.655 -13.485 1.00 89.12 96 ALA A CA 1
ATOM 700 C C . ALA A 1 96 ? 14.027 -4.859 -12.903 1.00 89.12 96 ALA A C 1
ATOM 702 O O . ALA A 1 96 ? 14.488 -5.994 -12.787 1.00 89.12 96 ALA A O 1
ATOM 703 N N . ARG A 1 97 ? 14.685 -3.774 -12.473 1.00 86.94 97 ARG A N 1
ATOM 704 C CA . ARG A 1 97 ? 16.008 -3.828 -11.840 1.00 86.94 97 ARG A CA 1
ATOM 705 C C . ARG A 1 97 ? 15.984 -4.572 -10.502 1.00 86.94 97 ARG A C 1
ATOM 707 O O . ARG A 1 97 ? 16.866 -5.394 -10.274 1.00 86.94 97 ARG A O 1
ATOM 714 N N . VAL A 1 98 ? 15.004 -4.292 -9.641 1.00 86.69 98 VAL A N 1
ATOM 715 C CA . VAL A 1 98 ? 14.844 -4.947 -8.327 1.00 86.69 98 VAL A CA 1
ATOM 716 C C . VAL A 1 98 ? 14.594 -6.448 -8.486 1.00 86.69 98 VAL A C 1
ATOM 718 O O . VAL A 1 98 ? 15.123 -7.244 -7.718 1.00 86.69 98 VAL A O 1
ATOM 721 N N . GLU A 1 99 ? 13.861 -6.853 -9.523 1.00 86.81 99 GLU A N 1
ATOM 722 C CA . GLU A 1 99 ? 13.582 -8.262 -9.822 1.00 86.81 99 GLU A CA 1
ATOM 723 C C . GLU A 1 99 ? 14.669 -8.962 -10.656 1.00 86.81 99 GLU A C 1
ATOM 725 O O . GLU A 1 99 ? 14.516 -10.133 -11.006 1.00 86.81 99 GLU A O 1
ATOM 730 N N . GLY A 1 100 ? 15.750 -8.266 -11.024 1.00 83.19 100 GLY A N 1
ATOM 731 C CA . GLY A 1 100 ? 16.808 -8.826 -11.870 1.00 83.19 100 GLY A CA 1
ATOM 732 C C . GLY A 1 100 ? 16.364 -9.151 -13.303 1.00 83.19 100 GLY A C 1
ATOM 733 O O . GLY A 1 100 ? 16.993 -9.969 -13.974 1.00 83.19 100 GLY A O 1
ATOM 734 N N . ARG A 1 101 ? 15.285 -8.530 -13.793 1.00 76.75 101 ARG A N 1
ATOM 735 C CA . ARG A 1 101 ? 14.804 -8.679 -15.173 1.00 76.75 101 ARG A CA 1
ATOM 736 C C . ARG A 1 101 ? 15.502 -7.667 -16.080 1.00 76.75 101 ARG A C 1
ATOM 738 O O . AR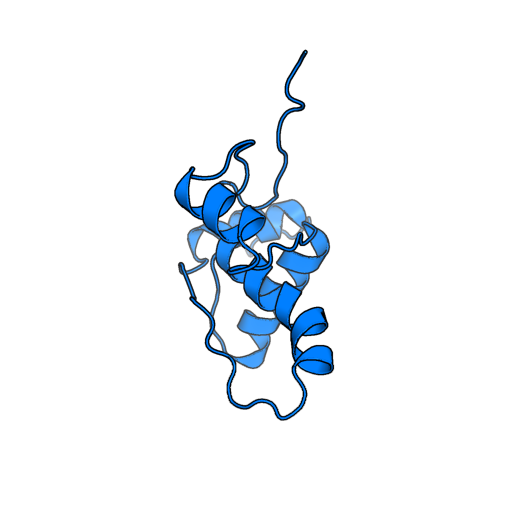G A 1 101 ? 15.524 -6.470 -15.800 1.00 76.75 101 ARG A O 1
ATOM 745 N N . SER A 1 102 ? 16.031 -8.126 -17.210 1.00 59.91 102 SER A N 1
ATOM 746 C CA . SER A 1 102 ? 16.459 -7.239 -18.291 1.00 59.91 102 SER A CA 1
ATOM 747 C C . SER A 1 102 ? 15.233 -6.655 -19.000 1.00 59.91 102 SER A C 1
ATOM 749 O O . SER A 1 102 ? 14.329 -7.389 -19.401 1.00 59.91 102 SER A O 1
ATOM 751 N N . LEU A 1 103 ? 15.192 -5.328 -19.168 1.00 60.22 103 LEU A N 1
ATOM 752 C CA . LEU A 1 103 ? 14.217 -4.703 -20.065 1.00 60.22 103 LEU A CA 1
ATOM 753 C C . LEU A 1 103 ? 14.505 -5.172 -21.502 1.00 60.22 103 LEU A C 1
ATOM 755 O O . LEU A 1 103 ? 15.684 -5.269 -21.871 1.00 60.22 103 LEU A O 1
ATOM 759 N N . PRO A 1 104 ? 13.476 -5.481 -22.313 1.00 56.16 104 PRO A N 1
ATOM 760 C CA . PRO A 1 104 ? 13.688 -5.842 -23.706 1.00 56.16 104 PRO A CA 1
ATOM 761 C C . PRO A 1 104 ? 14.439 -4.702 -24.399 1.00 56.16 104 PRO A C 1
ATOM 763 O O . PRO A 1 104 ? 14.028 -3.544 -24.332 1.00 56.16 104 PRO A O 1
ATOM 766 N N . ARG A 1 105 ? 15.582 -5.027 -25.011 1.00 50.22 105 ARG A N 1
ATOM 767 C CA . ARG A 1 105 ? 16.307 -4.080 -25.859 1.00 50.22 105 ARG A CA 1
ATOM 768 C C . ARG A 1 105 ? 15.445 -3.831 -27.097 1.00 50.22 105 ARG A C 1
ATOM 770 O O . ARG A 1 105 ? 15.075 -4.798 -27.759 1.00 50.22 105 ARG A O 1
ATOM 777 N N . SER A 1 106 ? 15.097 -2.567 -27.332 1.00 56.31 106 SER A N 1
ATOM 778 C CA . SER A 1 106 ? 14.482 -2.096 -28.579 1.00 56.31 106 SER A CA 1
ATOM 779 C C . SER A 1 106 ? 15.401 -2.326 -29.767 1.00 56.31 106 SER A C 1
ATOM 781 O O . SER A 1 106 ? 16.615 -2.067 -29.578 1.00 56.31 106 SER A O 1
#

pLDDT: mean 88.11, std 13.46, range [39.41, 98.0]

Secondary structure (DSSP, 8-state):
-PPPPP--SSGGG--S---HHHHHHHHTTSS------HHHHHHHHHHHHHHHS--B-HHHHHHHHHHHHHHHHHTTS-PPP-----B-TTHHHHHHHHTTPPPPP-

Foldseek 3Di:
DDDDFADELAPVPRDSDDDVVVVVCVVVVVDDDDDDHNVLLLVLQVVCCVPPVFRAASVQSRVSSCCVVVVVVCDPVDDDDGDRPGGHPVVPVSSCVVVVHDDDDD

Radius of gyration: 15.72 Å; chains: 1; bounding box: 40×26×48 Å

Sequence (106 aa):
GQVAPAHSVSAGLDYPGVGPEHSYLKDSGRATYASVTDSEALAGFHRLSRLEGIIPALETAHAIAYLSTLAPRHGDRGPILLCLSGRGDKDVAHVARVEGRSLPRS